Protein AF-A0A963U989-F1 (afdb_monomer)

Foldseek 3Di:
DVPPVVVVVVVVVVVVVVVVVVVVVVVVVPPDDPDDDDDDPVRCVVVQQQDPPPQADFDAFPDDPPDDGTTRGHHCVVDVDDDDDDDPPPPPPD

Radius of gyration: 24.34 Å; Cα contacts (8 Å, |Δi|>4): 69; chains: 1; bounding box: 58×24×68 Å

Secondary structure (DSSP, 8-state):
-TTHHHHHHHHHHHHHHHHHHHHHHHHHHHS-TT------HHHHHHTT-BPPTTSSEEEEESS-TTS---EEEE-TTT-S-------TTSSTT-

Mean predicted aligned error: 12.94 Å

Solvent-accessible surface area (backbone atoms only — not comparable to full-atom values): 6025 Å² total; per-residue (Å²): 122,90,69,55,62,63,54,50,51,55,52,52,51,52,52,53,50,52,53,49,50,53,52,52,57,54,51,58,67,71,64,61,75,87,69,89,67,90,72,51,74,69,54,33,44,75,72,43,36,50,44,66,92,84,60,48,53,74,81,48,59,80,44,59,91,92,50,98,53,63,37,37,17,34,38,51,93,81,50,81,72,86,87,88,87,69,63,89,94,68,55,88,86,112

Sequence (94 aa):
MPWVLPWQIVGASTVIFAIAAVALTFRQQLTGYGQAKFQARAEMKANGLLQPLGAGMVFGKLGAPSKRAPYVSATFQKFPHCLVVAPTRAGKGV

Structure (mmCIF, N/CA/C/O backbone):
data_A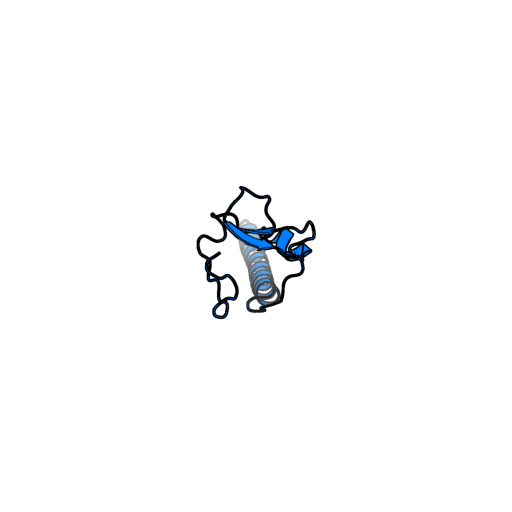F-A0A963U989-F1
#
_entry.id   AF-A0A963U989-F1
#
loop_
_atom_site.group_PDB
_atom_site.id
_atom_site.type_symbol
_atom_site.label_atom_id
_atom_site.label_alt_id
_atom_site.label_comp_id
_atom_site.label_asym_id
_atom_site.label_entity_id
_atom_site.label_seq_id
_atom_site.pdbx_PDB_ins_code
_atom_site.Cartn_x
_atom_site.Cartn_y
_atom_site.Cartn_z
_atom_site.occupancy
_atom_site.B_iso_or_equiv
_atom_site.auth_seq_id
_atom_site.auth_comp_id
_atom_site.auth_asym_id
_atom_site.auth_atom_id
_atom_site.pdbx_PDB_model_num
ATOM 1 N N . MET A 1 1 ? 31.913 8.542 -43.567 1.00 55.62 1 MET A N 1
ATOM 2 C CA . MET A 1 1 ? 30.668 9.344 -43.519 1.00 55.62 1 MET A CA 1
ATOM 3 C C . MET A 1 1 ? 30.377 9.712 -42.059 1.00 55.62 1 MET A C 1
ATOM 5 O O . MET A 1 1 ? 29.792 8.896 -41.359 1.00 55.62 1 MET A O 1
ATOM 9 N N . PRO A 1 2 ? 30.823 10.880 -41.558 1.00 74.06 2 PRO A N 1
ATOM 10 C CA . PRO A 1 2 ? 30.756 11.237 -40.127 1.00 74.06 2 PRO A CA 1
ATOM 11 C C . PRO A 1 2 ? 29.328 11.440 -39.580 1.00 74.06 2 PRO A C 1
ATOM 13 O O . PRO A 1 2 ? 29.125 11.478 -38.373 1.00 74.06 2 PRO A O 1
ATOM 16 N N . TRP A 1 3 ? 28.328 11.517 -40.460 1.00 72.88 3 TRP A N 1
ATOM 17 C CA . TRP A 1 3 ? 26.933 11.804 -40.117 1.00 72.88 3 TRP A CA 1
ATOM 18 C C . TRP A 1 3 ? 26.089 10.576 -39.745 1.00 72.88 3 TRP A C 1
ATOM 20 O O . TRP A 1 3 ? 24.958 10.737 -39.308 1.00 72.88 3 TRP A O 1
ATOM 30 N N . VAL A 1 4 ? 26.603 9.351 -39.890 1.00 79.31 4 VAL A N 1
ATOM 31 C CA . VAL A 1 4 ? 25.813 8.120 -39.671 1.00 79.31 4 VAL A CA 1
ATOM 32 C C . VAL A 1 4 ? 25.570 7.839 -38.180 1.00 79.31 4 VAL A C 1
ATOM 34 O O . VAL A 1 4 ? 24.490 7.391 -37.803 1.00 79.31 4 VAL A O 1
ATOM 37 N N . LEU A 1 5 ? 26.547 8.158 -37.325 1.00 82.12 5 LEU A N 1
ATOM 38 C CA . LEU A 1 5 ? 26.485 7.936 -35.875 1.00 82.12 5 LEU A CA 1
ATOM 39 C C . LEU A 1 5 ? 25.357 8.738 -35.187 1.00 82.12 5 LEU A C 1
ATOM 41 O O . LEU A 1 5 ? 24.564 8.128 -34.469 1.00 82.12 5 LEU A O 1
ATOM 45 N N . PRO A 1 6 ? 25.202 10.060 -35.425 1.00 84.62 6 PRO A N 1
ATOM 46 C CA . PRO A 1 6 ? 24.087 10.828 -34.865 1.00 84.62 6 PRO A CA 1
ATOM 47 C C . PRO A 1 6 ? 22.707 10.274 -35.239 1.00 84.62 6 PRO A C 1
ATOM 49 O O . PRO A 1 6 ? 21.837 10.156 -34.378 1.00 84.62 6 PRO A O 1
ATOM 52 N N . TRP A 1 7 ? 22.508 9.874 -36.499 1.00 85.69 7 TRP A N 1
ATOM 53 C CA . TRP A 1 7 ? 21.226 9.332 -36.962 1.00 85.69 7 TRP A CA 1
ATOM 54 C C . TRP A 1 7 ? 20.874 7.997 -36.304 1.00 85.69 7 TRP A C 1
ATOM 56 O O . TRP A 1 7 ? 19.711 7.763 -35.976 1.00 85.69 7 TRP A O 1
ATOM 66 N N . GLN A 1 8 ? 21.868 7.145 -36.046 1.00 88.50 8 GLN A N 1
ATOM 67 C CA . GLN A 1 8 ? 21.665 5.892 -35.318 1.00 88.50 8 GLN A CA 1
ATOM 68 C C . GLN A 1 8 ? 21.275 6.132 -33.857 1.00 88.50 8 GLN A C 1
ATOM 70 O O . GLN A 1 8 ? 20.397 5.441 -33.346 1.00 88.50 8 GLN A O 1
ATOM 75 N N . ILE A 1 9 ? 21.863 7.136 -33.199 1.00 90.06 9 ILE A N 1
ATOM 76 C CA . ILE A 1 9 ? 21.521 7.502 -31.815 1.00 90.06 9 ILE A CA 1
ATOM 77 C C . ILE A 1 9 ? 20.080 8.026 -31.735 1.00 90.06 9 ILE A C 1
ATOM 79 O O . ILE A 1 9 ? 19.305 7.605 -30.871 1.00 90.06 9 ILE A O 1
ATOM 83 N N . VAL A 1 10 ? 19.685 8.907 -32.658 1.00 91.31 10 VAL A N 1
ATOM 84 C CA . VAL A 1 10 ? 18.315 9.446 -32.716 1.00 91.31 10 VAL A CA 1
ATOM 85 C C . VAL A 1 10 ? 17.299 8.344 -33.033 1.00 91.31 10 VAL A C 1
ATOM 87 O O . VAL A 1 10 ? 16.266 8.248 -32.369 1.00 91.31 10 VAL A O 1
ATOM 90 N N . GLY A 1 11 ? 17.600 7.464 -33.989 1.00 91.38 11 GLY A N 1
ATOM 91 C CA . GLY A 1 11 ? 16.737 6.326 -34.309 1.00 91.38 11 GLY A CA 1
ATOM 92 C C . GLY A 1 11 ? 16.593 5.357 -33.132 1.00 91.38 11 GLY A C 1
ATOM 93 O O . GLY A 1 11 ? 15.475 5.015 -32.747 1.00 91.38 11 GLY A O 1
ATOM 94 N N . ALA A 1 12 ? 17.708 4.972 -32.505 1.00 91.75 12 ALA A N 1
ATOM 95 C CA . ALA A 1 12 ? 17.709 4.054 -31.369 1.00 91.75 12 ALA A CA 1
ATOM 96 C C . ALA A 1 12 ? 16.961 4.631 -30.158 1.00 91.75 12 ALA A C 1
ATOM 98 O O . ALA A 1 12 ? 16.122 3.948 -29.573 1.00 91.75 12 ALA A O 1
ATOM 99 N N . SER A 1 13 ? 17.210 5.897 -29.809 1.00 91.75 13 SER A N 1
ATOM 100 C CA . SER A 1 13 ? 16.512 6.567 -28.702 1.00 91.75 13 SER A CA 1
ATOM 101 C C . SER A 1 13 ? 15.005 6.649 -28.943 1.00 91.75 13 SER A C 1
ATOM 103 O O . SER A 1 13 ? 14.233 6.310 -28.049 1.00 91.75 13 SER A O 1
ATOM 105 N N . THR A 1 14 ? 14.577 7.000 -30.158 1.00 94.62 14 THR A N 1
ATOM 106 C CA . THR A 1 14 ? 13.152 7.071 -30.520 1.00 94.62 14 THR A CA 1
ATOM 107 C C . THR A 1 14 ? 12.462 5.720 -30.339 1.00 94.62 14 THR A C 1
ATOM 109 O O . THR A 1 14 ? 11.393 5.646 -29.734 1.00 94.62 14 THR A O 1
ATOM 112 N N . VAL A 1 15 ? 13.092 4.637 -30.801 1.00 95.31 15 VAL A N 1
ATOM 113 C CA . VAL A 1 15 ? 12.552 3.278 -30.653 1.00 95.31 15 VAL A CA 1
ATOM 114 C C . VAL A 1 15 ? 12.480 2.871 -29.179 1.00 95.31 15 VAL A C 1
ATOM 116 O O . VAL A 1 15 ? 11.449 2.366 -28.734 1.00 95.31 15 VAL A O 1
ATOM 119 N N . IL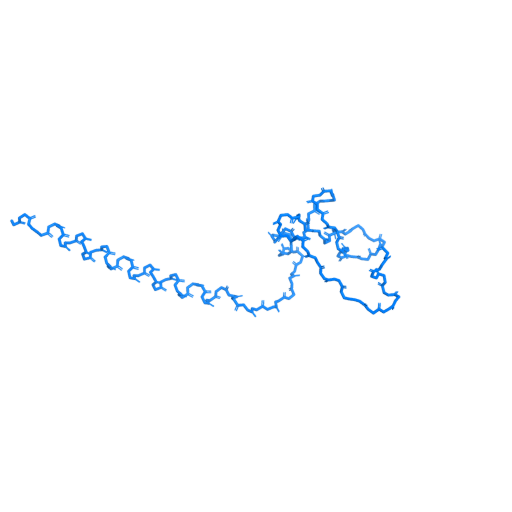E A 1 16 ? 13.531 3.137 -28.398 1.00 95.62 16 ILE A N 1
ATOM 120 C CA . ILE A 1 16 ? 13.567 2.811 -26.964 1.00 95.62 16 ILE A CA 1
ATOM 121 C C . ILE A 1 16 ? 12.470 3.567 -26.204 1.00 95.62 16 ILE A C 1
ATOM 123 O O . ILE A 1 16 ? 11.725 2.954 -25.437 1.00 95.62 16 ILE A O 1
ATOM 127 N N . PHE A 1 17 ? 12.328 4.875 -26.432 1.00 94.31 17 PHE A N 1
ATOM 128 C CA . PHE A 1 17 ? 11.301 5.678 -25.768 1.00 94.31 17 PHE A CA 1
ATOM 129 C C . PHE A 1 17 ? 9.885 5.303 -26.212 1.00 94.31 17 PHE A C 1
ATOM 131 O O . PHE A 1 17 ? 8.990 5.281 -25.371 1.00 94.31 17 PHE A O 1
ATOM 138 N N . ALA A 1 18 ? 9.673 4.945 -27.481 1.00 94.38 18 ALA A N 1
ATOM 139 C CA . ALA A 1 18 ? 8.377 4.461 -27.957 1.00 94.38 18 ALA A CA 1
ATOM 140 C C . ALA A 1 18 ? 7.977 3.147 -27.265 1.00 94.38 18 ALA A C 1
ATOM 142 O O . ALA A 1 18 ? 6.855 3.023 -26.772 1.00 94.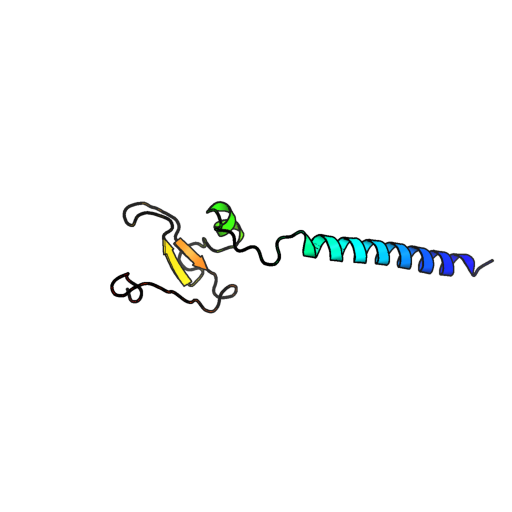38 18 ALA A O 1
ATOM 143 N N . ILE A 1 19 ? 8.908 2.194 -27.152 1.00 93.88 19 ILE A N 1
ATOM 144 C CA . ILE A 1 19 ? 8.675 0.933 -26.433 1.00 93.88 19 ILE A CA 1
ATOM 145 C C . ILE A 1 19 ? 8.409 1.204 -24.947 1.00 93.88 19 ILE A C 1
ATOM 147 O O . ILE A 1 19 ? 7.476 0.636 -24.378 1.00 93.88 19 ILE A O 1
ATOM 151 N N . ALA A 1 20 ? 9.185 2.091 -24.318 1.00 90.88 20 ALA A N 1
ATOM 152 C CA . ALA A 1 20 ? 8.988 2.462 -22.921 1.00 90.88 20 ALA A CA 1
ATOM 153 C C . ALA A 1 20 ? 7.622 3.127 -22.690 1.00 90.88 20 ALA A C 1
ATOM 155 O O . ALA A 1 20 ? 6.931 2.771 -21.738 1.00 90.88 20 ALA A O 1
ATOM 156 N N . ALA A 1 21 ? 7.200 4.037 -23.573 1.00 89.12 21 ALA A N 1
ATOM 157 C CA . ALA A 1 21 ? 5.899 4.695 -23.499 1.00 89.12 21 ALA A CA 1
ATOM 158 C C . ALA A 1 21 ? 4.758 3.674 -23.583 1.00 89.12 21 ALA A C 1
ATOM 160 O O . ALA A 1 21 ? 3.899 3.646 -22.705 1.00 89.12 21 ALA A O 1
ATOM 161 N N . VAL A 1 22 ? 4.807 2.767 -24.564 1.00 89.19 22 VAL A N 1
ATOM 162 C CA . VAL A 1 22 ? 3.835 1.672 -24.704 1.00 89.19 22 VAL A CA 1
ATOM 163 C C . VAL A 1 22 ? 3.810 0.805 -23.442 1.00 89.19 22 VAL A C 1
ATOM 165 O O . VAL A 1 22 ? 2.746 0.578 -22.863 1.00 89.19 22 VAL A O 1
ATOM 168 N N . ALA A 1 23 ? 4.973 0.364 -22.962 1.00 86.94 23 ALA A N 1
ATOM 169 C CA . ALA A 1 23 ? 5.062 -0.471 -21.769 1.00 86.94 23 ALA A CA 1
ATOM 170 C C . ALA A 1 23 ? 4.470 0.223 -20.531 1.00 86.94 23 ALA A C 1
ATOM 172 O O . ALA A 1 23 ? 3.716 -0.403 -19.786 1.00 86.94 23 ALA A O 1
ATOM 173 N N . LEU A 1 24 ? 4.767 1.508 -20.318 1.00 83.81 24 LEU A N 1
ATOM 174 C CA . LEU A 1 24 ? 4.247 2.278 -19.188 1.00 83.81 24 LEU A CA 1
ATOM 175 C C . LEU A 1 24 ? 2.729 2.484 -19.286 1.00 83.81 24 LEU A C 1
ATOM 177 O O . LEU A 1 24 ? 2.031 2.249 -18.297 1.00 83.81 24 LEU A O 1
ATOM 181 N N . THR A 1 25 ? 2.207 2.830 -20.467 1.00 81.06 25 THR A N 1
ATOM 182 C CA . THR A 1 25 ? 0.765 3.027 -20.691 1.00 81.06 25 THR A CA 1
ATOM 183 C C . THR A 1 25 ? -0.034 1.753 -20.412 1.00 81.06 25 THR A C 1
ATOM 185 O O . THR A 1 25 ? -1.039 1.797 -19.700 1.00 81.06 25 THR A O 1
ATOM 188 N N . PHE A 1 26 ? 0.424 0.598 -20.904 1.00 74.88 26 PHE A N 1
ATOM 189 C CA . PHE A 1 26 ? -0.270 -0.667 -20.649 1.00 74.88 26 PHE A CA 1
ATOM 190 C C . PHE A 1 26 ? -0.109 -1.138 -19.197 1.00 74.88 26 PHE A C 1
ATOM 192 O O . PHE A 1 26 ? -1.076 -1.601 -18.594 1.00 74.88 26 PHE A O 1
ATOM 199 N N . ARG A 1 27 ? 1.067 -0.972 -18.576 1.00 64.94 27 ARG A N 1
ATOM 200 C CA . ARG A 1 27 ? 1.273 -1.330 -17.158 1.00 64.94 27 ARG A CA 1
ATOM 201 C C . ARG A 1 27 ? 0.332 -0.564 -16.225 1.00 64.94 27 ARG A C 1
ATOM 203 O O . ARG A 1 27 ? -0.238 -1.181 -15.332 1.00 64.94 27 ARG A O 1
ATOM 210 N N . GLN A 1 28 ? 0.140 0.737 -16.448 1.00 60.25 28 GLN A N 1
ATOM 211 C CA . GLN A 1 28 ? -0.713 1.576 -15.596 1.00 60.25 28 GLN A CA 1
ATOM 212 C C . GLN A 1 28 ? -2.195 1.180 -15.646 1.00 60.25 28 GLN A C 1
ATOM 214 O O . GLN A 1 28 ? -2.866 1.214 -14.617 1.00 60.25 28 GLN A O 1
ATOM 219 N N . GLN A 1 29 ? -2.699 0.774 -16.815 1.00 55.44 29 GLN A N 1
ATOM 220 C CA . GLN A 1 29 ? -4.089 0.329 -16.971 1.00 55.44 29 GLN A CA 1
ATOM 221 C C . GLN A 1 29 ? -4.332 -1.057 -16.350 1.00 55.44 29 GLN A C 1
ATOM 223 O O . GLN A 1 29 ? -5.396 -1.297 -15.784 1.00 55.44 29 GLN A O 1
ATOM 228 N N . LEU A 1 30 ? -3.347 -1.966 -16.402 1.00 55.31 30 LEU A N 1
ATOM 229 C CA . LEU A 1 30 ? -3.502 -3.326 -15.867 1.00 55.31 30 LEU A CA 1
ATOM 230 C C . LEU A 1 30 ? -3.377 -3.403 -14.337 1.00 55.31 30 LEU A C 1
ATOM 232 O O . LEU A 1 30 ? -3.933 -4.313 -13.720 1.00 55.31 30 LEU A O 1
ATOM 236 N N . THR A 1 31 ? -2.677 -2.468 -13.693 1.00 55.16 31 THR A N 1
ATOM 237 C CA . THR A 1 31 ? -2.526 -2.457 -12.231 1.00 55.16 31 THR A CA 1
ATOM 238 C C . THR A 1 31 ? -3.655 -1.682 -11.549 1.00 55.16 31 THR A C 1
ATOM 240 O O . 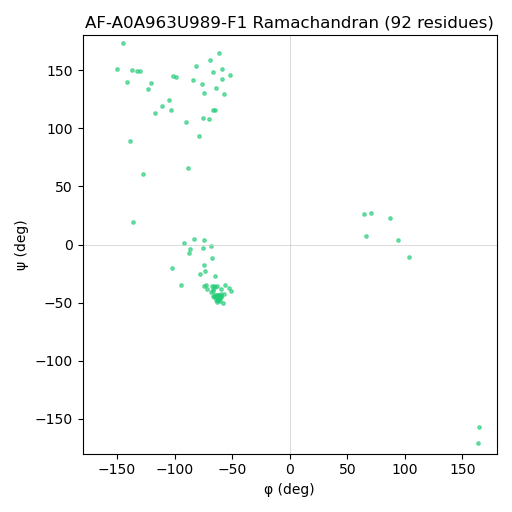THR A 1 31 ? -3.432 -0.653 -10.923 1.00 55.16 31 THR A O 1
ATOM 243 N N . GLY A 1 32 ? -4.884 -2.190 -11.655 1.00 56.88 32 GLY A N 1
ATOM 244 C CA . GLY A 1 32 ? -5.915 -2.004 -10.625 1.00 56.88 32 GLY A CA 1
ATOM 245 C C . GLY A 1 32 ? -6.419 -0.583 -10.353 1.00 56.88 32 GLY A C 1
ATOM 246 O O . GLY A 1 32 ? -6.892 -0.327 -9.243 1.00 56.88 32 GLY A O 1
ATOM 247 N N . TYR A 1 33 ? -6.358 0.339 -11.316 1.00 49.25 33 TYR A N 1
ATOM 248 C CA . TYR A 1 33 ? -7.019 1.635 -11.157 1.00 49.25 33 TYR A CA 1
ATOM 249 C C . TYR A 1 33 ? -8.545 1.421 -11.093 1.00 49.25 33 TYR A C 1
ATOM 251 O O . TYR A 1 33 ? -9.148 0.917 -12.037 1.00 49.25 33 TYR A O 1
ATOM 259 N N . GLY A 1 34 ? -9.171 1.746 -9.956 1.00 56.00 34 GLY A N 1
ATOM 260 C CA . GLY A 1 34 ? -10.632 1.710 -9.778 1.00 56.00 34 GLY A CA 1
ATOM 261 C C . GLY A 1 34 ? -11.239 0.427 -9.189 1.00 56.00 34 GLY A C 1
ATOM 262 O O . GLY A 1 34 ? -12.457 0.350 -9.061 1.00 56.00 34 GLY A O 1
ATOM 263 N N . GLN A 1 35 ? -10.441 -0.568 -8.789 1.00 59.41 35 GLN A N 1
ATOM 264 C CA . GLN A 1 35 ? -10.971 -1.769 -8.128 1.00 59.41 35 GLN A CA 1
ATOM 265 C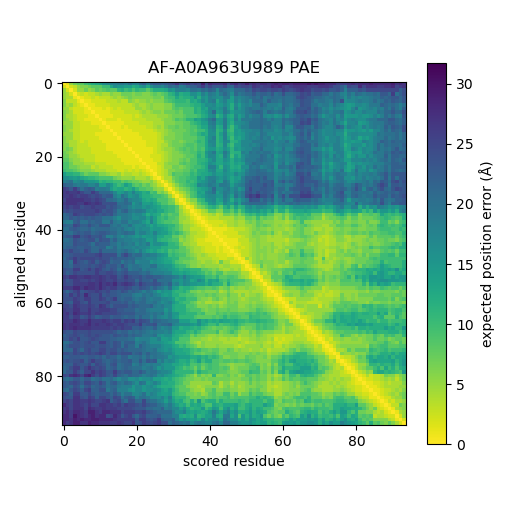 C . GLN A 1 35 ? -11.008 -1.583 -6.603 1.00 59.41 35 GLN A C 1
ATOM 267 O O . GLN A 1 35 ? -9.981 -1.648 -5.923 1.00 59.41 35 GLN A O 1
ATOM 272 N N . ALA A 1 36 ? -12.202 -1.369 -6.049 1.00 65.19 36 ALA A N 1
ATOM 273 C CA . ALA A 1 36 ? -12.421 -1.379 -4.606 1.00 65.19 36 ALA A CA 1
ATOM 274 C C . ALA A 1 36 ? -12.496 -2.832 -4.112 1.00 65.19 36 ALA A C 1
ATOM 276 O O . ALA A 1 36 ? -13.552 -3.460 -4.145 1.00 65.19 36 ALA A O 1
ATOM 277 N N . LYS A 1 37 ? -11.361 -3.381 -3.665 1.00 75.62 37 LYS A N 1
ATOM 278 C CA . LYS A 1 37 ? -11.312 -4.693 -3.007 1.00 75.62 37 LYS A CA 1
ATOM 279 C C . LYS A 1 37 ? -11.260 -4.549 -1.491 1.00 75.62 37 LYS A C 1
ATOM 281 O O . LYS A 1 37 ? -10.579 -3.668 -0.961 1.00 75.62 37 LYS A O 1
ATOM 286 N N . PHE A 1 38 ? -11.918 -5.465 -0.788 1.00 77.31 38 PHE A N 1
ATOM 287 C CA . PHE A 1 38 ? -11.694 -5.635 0.643 1.00 77.31 38 PHE A CA 1
ATOM 288 C C . PHE A 1 38 ? -10.270 -6.148 0.861 1.00 77.31 38 PHE A C 1
ATOM 290 O O . PHE A 1 38 ? -9.907 -7.230 0.405 1.00 77.31 38 PHE A O 1
ATOM 297 N N . GLN A 1 39 ? -9.448 -5.338 1.523 1.00 78.50 39 GLN A N 1
ATOM 298 C CA . GLN A 1 39 ? -8.043 -5.655 1.745 1.00 78.50 39 GLN A CA 1
ATOM 299 C C . GLN A 1 39 ? -7.902 -6.726 2.826 1.00 78.50 39 GLN A C 1
ATOM 301 O O . GLN A 1 39 ? -8.449 -6.601 3.923 1.00 78.50 39 GLN A O 1
ATOM 306 N N . ALA A 1 40 ? -7.121 -7.767 2.541 1.00 81.50 40 ALA A N 1
ATOM 307 C CA . ALA A 1 40 ? -6.742 -8.740 3.557 1.00 81.50 40 ALA A CA 1
ATOM 308 C C . ALA A 1 40 ? -5.789 -8.105 4.585 1.00 81.50 40 ALA A C 1
ATOM 310 O O . ALA A 1 40 ? -5.077 -7.142 4.297 1.00 81.50 40 ALA A O 1
ATOM 311 N N . ARG A 1 41 ? -5.686 -8.695 5.782 1.00 78.00 41 ARG A N 1
ATOM 312 C CA . ARG A 1 41 ? -4.813 -8.195 6.864 1.00 78.00 41 ARG A CA 1
ATOM 313 C C . ARG A 1 41 ? -3.355 -7.978 6.424 1.00 78.00 41 ARG A C 1
ATOM 315 O O . ARG A 1 41 ? -2.721 -7.022 6.863 1.00 78.00 41 ARG A O 1
ATOM 322 N N . ALA A 1 42 ? -2.820 -8.853 5.571 1.00 77.38 42 ALA A N 1
ATOM 323 C CA . ALA A 1 42 ? -1.462 -8.725 5.040 1.00 77.38 42 ALA A CA 1
ATOM 324 C C . ALA A 1 42 ? -1.311 -7.499 4.119 1.00 77.38 42 ALA A C 1
ATOM 326 O O . ALA A 1 42 ? -0.330 -6.766 4.230 1.00 77.38 42 ALA A O 1
ATOM 327 N N . GLU A 1 43 ? -2.315 -7.229 3.282 1.00 79.38 43 GLU A N 1
ATOM 328 C CA . GLU A 1 43 ? -2.347 -6.055 2.402 1.00 79.38 43 GLU A CA 1
ATOM 329 C C . GLU A 1 43 ? -2.501 -4.764 3.208 1.00 79.38 43 GLU A C 1
ATOM 331 O O . GLU A 1 43 ? -1.793 -3.794 2.956 1.00 79.38 43 GLU A O 1
ATOM 336 N N . MET A 1 44 ? -3.343 -4.765 4.246 1.00 78.56 44 MET A N 1
ATOM 337 C CA . MET A 1 44 ? -3.475 -3.628 5.162 1.00 78.56 44 MET A CA 1
ATOM 338 C C . MET A 1 44 ? -2.148 -3.301 5.862 1.00 78.56 44 MET A C 1
ATOM 340 O O . MET A 1 44 ? -1.812 -2.129 6.026 1.00 78.56 44 MET A O 1
ATOM 344 N N . LYS A 1 45 ? -1.361 -4.321 6.238 1.00 79.19 45 LYS A N 1
ATOM 345 C CA . LYS A 1 45 ? -0.019 -4.122 6.808 1.00 79.19 45 LYS A CA 1
ATOM 346 C C . LYS A 1 45 ? 0.927 -3.473 5.795 1.00 79.19 45 LYS A C 1
ATOM 348 O O . LYS A 1 45 ? 1.578 -2.491 6.137 1.00 79.19 45 LYS A O 1
ATOM 353 N N . ALA A 1 46 ? 0.973 -3.983 4.564 1.00 78.06 46 ALA A N 1
ATOM 354 C CA . ALA A 1 46 ? 1.806 -3.428 3.492 1.00 78.06 46 ALA A CA 1
ATOM 355 C C . ALA A 1 46 ? 1.395 -1.991 3.117 1.00 78.06 46 ALA A C 1
ATOM 357 O O . ALA A 1 46 ? 2.243 -1.134 2.882 1.00 78.06 46 ALA A O 1
ATOM 358 N N . ASN A 1 47 ? 0.095 -1.694 3.160 1.00 74.75 47 ASN A N 1
ATOM 359 C CA . ASN A 1 47 ? -0.447 -0.357 2.931 1.00 74.75 47 ASN A CA 1
ATOM 360 C C . ASN A 1 47 ? -0.232 0.599 4.113 1.00 74.75 47 ASN A C 1
ATOM 362 O O . ASN A 1 47 ? -0.570 1.779 4.004 1.00 74.75 47 ASN A O 1
ATOM 366 N N . GLY A 1 48 ? 0.353 0.133 5.218 1.00 73.44 48 GLY A N 1
ATOM 367 C CA . GLY A 1 48 ? 0.615 0.953 6.396 1.00 73.44 48 GLY A CA 1
ATOM 368 C C . GLY A 1 48 ? -0.650 1.338 7.162 1.00 73.44 48 GLY A C 1
ATOM 369 O O . GLY A 1 48 ? -0.651 2.377 7.811 1.00 73.44 48 GLY A O 1
ATOM 370 N N . LEU A 1 49 ? -1.702 0.518 7.069 1.00 75.06 49 LEU A N 1
ATOM 371 C CA . LEU A 1 49 ? -2.961 0.650 7.814 1.00 75.06 49 LEU A CA 1
ATOM 372 C C . LEU A 1 49 ? -2.961 -0.144 9.134 1.00 75.06 49 LEU A C 1
ATOM 374 O O . LEU A 1 49 ? -3.974 -0.176 9.826 1.00 75.06 49 LEU A O 1
ATOM 378 N N . LEU A 1 50 ? -1.859 -0.828 9.466 1.00 76.62 50 LEU A N 1
ATOM 379 C CA . LEU A 1 50 ? -1.669 -1.590 10.709 1.00 76.62 50 LEU A CA 1
ATOM 380 C C . LEU A 1 50 ? -0.374 -1.155 11.400 1.00 76.62 50 LEU A C 1
ATOM 382 O O . LEU A 1 50 ? 0.560 -1.946 11.551 1.00 76.62 50 LEU A O 1
ATOM 386 N N . GLN A 1 51 ? -0.302 0.124 11.756 1.00 72.56 51 GLN A N 1
ATOM 387 C CA . GLN A 1 51 ? 0.847 0.701 12.446 1.00 72.56 51 GLN A CA 1
ATOM 388 C C . GLN A 1 51 ? 0.802 0.424 13.958 1.00 72.56 51 GLN A C 1
ATOM 390 O O . GLN A 1 51 ? -0.281 0.248 14.534 1.00 72.56 51 GLN A O 1
ATOM 395 N N . PRO A 1 52 ? 1.967 0.386 14.631 1.00 68.06 52 PRO A N 1
ATOM 396 C CA . PRO A 1 52 ? 2.009 0.319 16.084 1.00 68.06 52 PRO A CA 1
ATOM 397 C C . PRO A 1 52 ? 1.296 1.527 16.712 1.00 68.06 52 PRO A C 1
ATOM 399 O O . PRO A 1 52 ? 1.227 2.615 16.135 1.00 68.06 52 PRO A O 1
ATOM 402 N N . LEU A 1 53 ? 0.748 1.316 17.909 1.00 65.56 53 LEU A N 1
ATOM 403 C CA . LEU A 1 53 ? 0.102 2.367 18.695 1.00 65.56 53 LEU A CA 1
ATOM 404 C C . LEU A 1 53 ? 1.099 3.515 18.929 1.00 65.56 53 LEU A C 1
ATOM 406 O O . LEU A 1 53 ? 2.226 3.268 19.348 1.00 65.56 53 LEU A O 1
ATOM 410 N N . GLY A 1 54 ? 0.687 4.751 18.632 1.00 64.56 54 GLY A N 1
ATOM 411 C CA . GLY A 1 54 ? 1.526 5.953 18.746 1.00 64.56 54 GLY A CA 1
ATOM 412 C C . GLY A 1 54 ? 2.077 6.502 17.422 1.00 64.56 54 GLY A C 1
ATOM 413 O O . GLY A 1 54 ? 2.563 7.625 17.400 1.00 64.56 54 GLY A O 1
ATOM 414 N N . ALA A 1 55 ? 1.954 5.772 16.308 1.00 64.56 55 ALA A N 1
ATOM 415 C CA . ALA A 1 55 ? 2.419 6.235 14.992 1.00 64.56 55 ALA A CA 1
ATOM 416 C C . ALA A 1 55 ? 1.390 7.084 14.208 1.00 64.56 55 ALA A C 1
ATOM 418 O O . ALA A 1 55 ? 1.688 7.556 13.108 1.00 64.56 55 ALA A O 1
ATOM 419 N N . GLY A 1 56 ? 0.168 7.254 14.728 1.00 69.38 56 GLY A N 1
ATOM 420 C CA . GLY A 1 56 ? -0.891 8.017 14.066 1.00 69.38 56 GLY A CA 1
ATOM 421 C C . GLY A 1 56 ? -2.289 7.772 14.638 1.00 69.38 56 GLY A C 1
ATOM 422 O O . GLY A 1 56 ? -2.433 7.361 15.790 1.00 69.38 56 GLY A O 1
ATOM 423 N N . MET A 1 57 ? -3.318 8.031 13.826 1.00 69.88 57 MET A N 1
ATOM 424 C CA . MET A 1 57 ? -4.726 7.888 14.219 1.00 69.88 57 MET A CA 1
ATOM 425 C C . MET A 1 57 ? -5.146 6.417 14.234 1.00 69.88 57 MET A C 1
ATOM 427 O O . MET A 1 57 ? -4.807 5.668 13.318 1.00 69.88 57 MET A O 1
ATOM 431 N N . VAL A 1 58 ? -5.904 6.015 15.257 1.00 76.00 58 VAL A N 1
ATOM 432 C CA . VAL A 1 58 ? -6.463 4.664 15.410 1.00 76.00 58 VAL A CA 1
ATOM 433 C C . VAL A 1 58 ? -7.957 4.704 15.091 1.00 76.00 58 VAL A C 1
ATOM 435 O O . VAL A 1 58 ? -8.695 5.454 15.715 1.00 76.00 58 VAL A O 1
ATOM 438 N N . PHE A 1 59 ? -8.405 3.879 14.145 1.00 76.31 59 PHE A N 1
ATOM 439 C CA . PHE A 1 59 ? -9.802 3.831 13.686 1.00 76.31 59 PHE A CA 1
ATOM 440 C C . PHE A 1 59 ? -10.593 2.660 14.261 1.00 76.31 59 PHE A C 1
ATOM 442 O O . PHE A 1 59 ? -11.819 2.659 14.238 1.00 76.31 59 PHE A O 1
ATOM 449 N N . GLY A 1 60 ? -9.905 1.628 14.743 1.00 79.81 60 GLY A N 1
ATOM 450 C CA . GLY A 1 60 ? -10.562 0.448 15.282 1.00 79.81 60 GLY A CA 1
ATOM 451 C C . GLY A 1 60 ? -9.622 -0.735 15.406 1.00 79.81 60 GLY A C 1
ATOM 452 O O . GLY A 1 60 ? -8.409 -0.621 15.241 1.00 79.81 60 GLY A O 1
ATOM 453 N N . LYS A 1 61 ? -10.191 -1.898 15.703 1.00 83.44 61 LYS A N 1
ATOM 454 C CA . LYS A 1 61 ? -9.459 -3.138 15.954 1.00 83.44 61 LYS A CA 1
ATOM 455 C C . LYS A 1 61 ? -9.937 -4.217 14.991 1.00 83.44 61 LYS A C 1
ATOM 457 O O . LYS A 1 61 ? -11.137 -4.418 14.852 1.00 83.44 61 LYS A O 1
ATOM 462 N N . LEU A 1 62 ? -9.010 -4.951 14.370 1.00 79.19 62 LEU A N 1
ATOM 463 C CA . LEU A 1 62 ? -9.340 -6.015 13.405 1.00 79.19 62 LEU A CA 1
ATOM 464 C C . LEU A 1 62 ? -9.896 -7.307 14.033 1.00 79.19 62 LEU A C 1
ATOM 466 O O . LEU A 1 62 ? -10.091 -8.300 13.339 1.00 79.19 62 LEU A O 1
ATOM 470 N N . GLY A 1 63 ? -10.106 -7.349 15.345 1.00 77.25 63 GLY A N 1
ATOM 471 C CA . GLY A 1 63 ? -10.564 -8.549 16.033 1.00 77.25 63 GLY A CA 1
ATOM 472 C C . GLY A 1 63 ? -11.491 -8.225 17.188 1.00 77.25 63 GLY A C 1
ATOM 473 O O . GLY A 1 63 ? -11.662 -7.064 17.556 1.00 77.25 63 GLY A O 1
ATOM 474 N N . ALA A 1 64 ? -12.060 -9.280 17.772 1.00 74.94 64 ALA A N 1
ATOM 475 C CA . ALA A 1 64 ? -12.975 -9.163 18.899 1.00 74.94 64 ALA A CA 1
ATOM 476 C C . ALA A 1 64 ? -12.371 -8.306 20.033 1.00 74.94 64 ALA A C 1
ATOM 478 O O . ALA A 1 64 ? -11.158 -8.387 20.280 1.00 74.94 64 ALA A O 1
ATOM 479 N N . PRO A 1 65 ? -13.194 -7.534 20.767 1.00 70.88 65 PRO A N 1
ATOM 480 C CA . PRO A 1 65 ? -12.728 -6.677 21.857 1.00 70.88 65 PRO A CA 1
ATOM 481 C C . PRO A 1 65 ? -11.840 -7.421 22.863 1.00 70.88 65 PRO A C 1
ATOM 483 O O . PRO A 1 65 ? -10.783 -6.915 23.235 1.00 70.88 65 PRO A O 1
ATOM 486 N N . SER A 1 66 ? -12.197 -8.668 23.185 1.00 73.19 66 SER A N 1
ATOM 487 C CA . SER A 1 66 ? -11.504 -9.537 24.143 1.00 73.19 66 SER A CA 1
ATOM 488 C C . SER A 1 66 ? -10.179 -10.140 23.654 1.00 73.19 66 SER A C 1
ATOM 490 O O . SER A 1 66 ? -9.387 -10.602 24.472 1.00 73.19 66 SER A O 1
ATOM 492 N N . LYS A 1 67 ? -9.894 -10.156 22.343 1.00 73.81 67 LYS A N 1
ATOM 493 C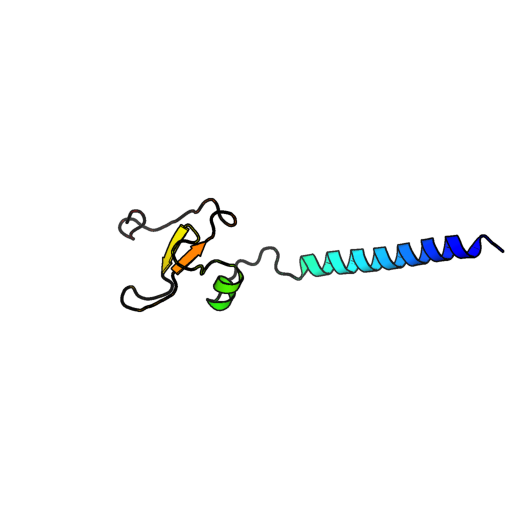 CA . LYS A 1 67 ? -8.698 -10.818 21.781 1.00 73.81 67 LYS A CA 1
ATOM 494 C C . LYS A 1 67 ? -7.599 -9.815 21.449 1.00 73.81 67 LYS A C 1
ATOM 496 O O . LYS A 1 67 ? -7.889 -8.722 20.982 1.00 73.81 67 LYS A O 1
ATOM 501 N N . ARG A 1 68 ? -6.319 -10.165 21.617 1.00 71.88 68 ARG A N 1
ATOM 502 C CA . ARG A 1 68 ? -5.206 -9.322 21.135 1.00 71.88 68 ARG A CA 1
ATOM 503 C C . ARG A 1 68 ? -5.169 -9.363 19.602 1.00 71.88 68 ARG A C 1
ATOM 505 O O . ARG A 1 68 ? -4.831 -10.383 19.013 1.00 71.88 68 ARG A O 1
ATOM 512 N N . ALA A 1 69 ? -5.552 -8.261 18.966 1.00 74.31 69 ALA A N 1
ATOM 513 C CA . ALA A 1 69 ? 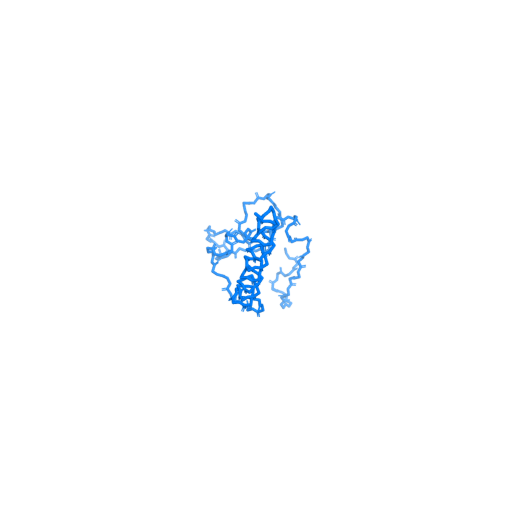-5.587 -8.094 17.515 1.00 74.31 69 ALA A CA 1
ATOM 514 C C . ALA A 1 69 ? -5.026 -6.711 17.151 1.00 74.31 69 ALA A C 1
ATOM 516 O O . ALA A 1 69 ? -5.142 -5.795 17.967 1.00 74.31 69 ALA A O 1
ATOM 517 N N . PRO A 1 70 ? -4.405 -6.555 15.968 1.00 75.06 70 PRO A N 1
ATOM 518 C CA . PRO A 1 70 ? -3.831 -5.284 15.556 1.00 75.06 70 PRO A CA 1
ATOM 519 C C . PRO A 1 70 ? -4.921 -4.236 15.337 1.00 75.06 70 PRO A C 1
ATOM 521 O O . PRO A 1 70 ? -6.048 -4.546 14.931 1.00 75.06 70 PRO A O 1
ATOM 524 N N . TYR A 1 71 ? -4.544 -2.994 15.603 1.00 79.69 71 TYR A N 1
ATOM 525 C CA . TYR A 1 71 ? -5.380 -1.833 15.376 1.00 79.69 71 TYR A CA 1
ATOM 526 C C . TYR A 1 71 ? -5.262 -1.382 13.926 1.00 79.69 71 TYR A C 1
ATOM 528 O O . TYR A 1 71 ? -4.179 -1.430 13.345 1.00 79.69 71 TYR A O 1
ATOM 536 N N . VAL A 1 72 ? -6.388 -0.960 13.356 1.00 79.19 72 VAL A N 1
ATOM 537 C CA . VAL A 1 72 ? -6.414 -0.217 12.103 1.00 79.19 72 VAL A CA 1
ATOM 538 C C . VAL A 1 72 ? -5.955 1.189 12.439 1.00 79.19 72 VAL A C 1
ATOM 540 O O . VAL A 1 72 ? -6.655 1.920 13.141 1.00 79.19 72 VAL A O 1
ATOM 543 N N . SER A 1 73 ? -4.758 1.538 11.998 1.00 78.19 73 SER A N 1
ATOM 544 C CA . SER A 1 73 ? -4.134 2.820 12.283 1.00 78.19 73 SER A CA 1
ATOM 545 C C . SER A 1 73 ? -3.394 3.330 11.061 1.00 78.19 73 SER A C 1
ATOM 547 O O . SER A 1 73 ? -2.750 2.566 10.342 1.00 78.19 73 SER A O 1
ATOM 549 N N . ALA A 1 74 ? -3.493 4.631 10.822 1.00 72.19 74 ALA A N 1
ATOM 550 C CA . ALA A 1 74 ? -2.801 5.286 9.728 1.00 72.19 74 ALA A CA 1
ATOM 551 C C . ALA A 1 74 ? -1.874 6.369 10.256 1.00 72.19 74 ALA A C 1
ATOM 553 O O . ALA A 1 74 ? -2.234 7.153 11.136 1.00 72.19 74 ALA A O 1
ATOM 554 N N . THR A 1 75 ? -0.690 6.440 9.661 1.00 70.06 75 THR A N 1
ATOM 555 C CA . THR A 1 75 ? 0.229 7.557 9.846 1.00 70.06 75 THR A CA 1
ATOM 556 C C . THR A 1 75 ? -0.401 8.840 9.302 1.00 70.06 75 THR A C 1
ATOM 558 O O . THR A 1 75 ? -0.949 8.845 8.196 1.00 70.06 75 THR A O 1
ATOM 561 N N . PHE A 1 76 ? -0.297 9.930 10.064 1.00 61.19 76 PHE A N 1
ATOM 562 C CA . PHE A 1 76 ? -0.939 11.213 9.754 1.00 61.19 76 PHE A CA 1
ATOM 563 C C . PHE A 1 76 ? -0.554 11.755 8.367 1.00 61.19 76 PHE A C 1
ATOM 565 O O . PHE A 1 76 ? -1.388 12.290 7.646 1.00 61.19 76 PHE A O 1
ATOM 572 N N . GLN A 1 77 ? 0.692 11.527 7.947 1.00 62.50 77 GLN A N 1
ATOM 573 C CA . GLN A 1 77 ? 1.209 11.937 6.640 1.00 62.50 77 GLN A CA 1
ATOM 574 C C . GLN A 1 77 ? 0.525 11.236 5.457 1.00 62.50 77 GLN A C 1
ATOM 576 O O . GLN A 1 77 ? 0.515 11.781 4.357 1.00 62.50 77 GLN A O 1
ATOM 581 N N . LYS A 1 78 ? -0.012 10.025 5.649 1.00 66.38 78 LYS A N 1
ATOM 582 C CA . LYS A 1 78 ? -0.600 9.232 4.559 1.00 66.38 78 LYS A CA 1
ATOM 583 C C . LYS A 1 78 ? -2.109 9.429 4.446 1.00 66.38 78 LYS A C 1
ATOM 585 O O . LYS A 1 78 ? -2.643 9.417 3.343 1.00 66.38 78 LYS A O 1
ATOM 590 N N . PHE A 1 79 ? -2.783 9.610 5.580 1.00 68.69 79 PHE A N 1
ATOM 591 C CA . PHE A 1 79 ? -4.228 9.808 5.652 1.00 68.69 79 PHE A CA 1
ATOM 592 C C . PHE A 1 79 ? -4.543 10.897 6.690 1.00 68.69 79 PHE A C 1
ATOM 594 O O . PHE A 1 79 ? -4.724 10.580 7.867 1.00 68.69 79 PHE A O 1
ATOM 601 N N . PRO A 1 80 ? -4.591 12.178 6.279 1.00 65.56 80 PRO A N 1
ATOM 602 C CA . PRO A 1 80 ? -4.773 13.298 7.206 1.00 65.56 80 PRO A CA 1
ATOM 603 C C . PRO A 1 80 ? -6.208 13.408 7.743 1.00 65.56 80 PRO A C 1
ATOM 605 O O . PRO A 1 80 ? -6.430 13.973 8.812 1.00 65.56 80 PRO A O 1
ATOM 608 N N . HIS A 1 81 ? -7.188 12.850 7.027 1.00 75.25 81 HIS A N 1
ATOM 609 C CA . HIS A 1 81 ? -8.60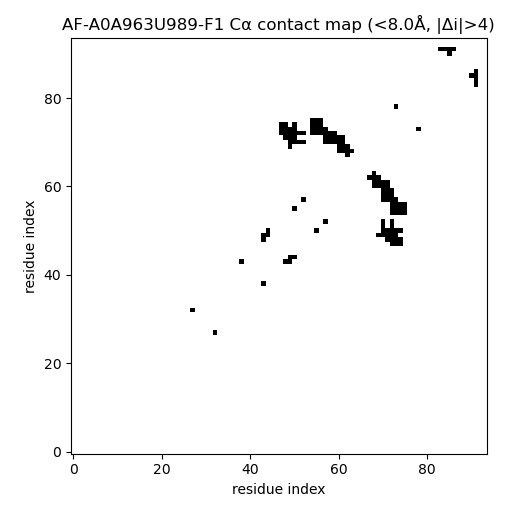4 12.901 7.384 1.00 75.25 81 HIS A CA 1
ATOM 610 C C . HIS A 1 81 ? -9.245 11.519 7.265 1.00 75.25 81 HIS A C 1
ATOM 612 O O . HIS A 1 81 ? -8.859 10.712 6.418 1.00 75.25 81 HIS A O 1
ATOM 618 N N . CYS A 1 82 ? -10.245 11.257 8.104 1.00 75.62 82 CYS A N 1
ATOM 619 C CA . CYS A 1 82 ? -11.043 10.039 8.056 1.00 75.62 82 CYS A CA 1
ATOM 620 C C . CYS A 1 82 ? -12.533 10.380 8.080 1.00 75.62 82 CYS A C 1
ATOM 622 O O . CYS A 1 82 ? -12.941 11.369 8.687 1.00 75.62 82 CYS A O 1
ATOM 624 N N . LEU A 1 83 ? -13.338 9.541 7.431 1.00 79.94 83 LEU A N 1
ATOM 625 C CA . LEU A 1 83 ? -14.790 9.568 7.530 1.00 79.94 83 LEU A CA 1
ATOM 626 C C . LEU A 1 83 ? -15.236 8.239 8.139 1.00 79.94 83 LEU A C 1
ATOM 628 O O . LEU A 1 83 ? -15.083 7.188 7.519 1.00 79.94 83 LEU A O 1
ATOM 632 N N . VAL A 1 84 ? -15.778 8.287 9.355 1.00 80.00 84 VAL A N 1
ATOM 633 C CA . VAL A 1 84 ? -16.336 7.115 10.038 1.00 80.00 84 VAL A CA 1
ATOM 634 C C . VAL A 1 84 ? -17.855 7.190 9.954 1.00 80.00 84 VAL A C 1
ATOM 636 O O . VAL A 1 84 ? -18.473 8.096 10.511 1.00 80.00 84 VAL A O 1
ATOM 639 N N . VAL A 1 85 ? -18.465 6.2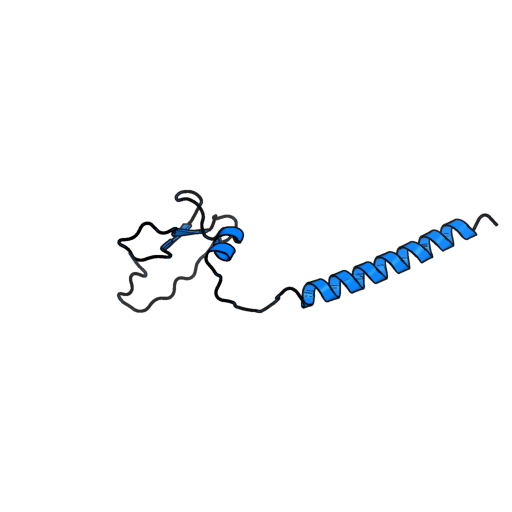31 9.257 1.00 83.38 85 VAL A N 1
ATOM 640 C CA . VAL A 1 85 ? -19.922 6.136 9.106 1.00 83.38 85 VAL A CA 1
ATOM 641 C C . VAL A 1 85 ? -20.417 4.918 9.874 1.00 83.38 85 VAL A C 1
ATOM 643 O O . VAL A 1 85 ? -20.024 3.793 9.579 1.00 83.38 85 VAL A O 1
ATOM 646 N N . ALA A 1 86 ? -21.286 5.137 10.862 1.00 82.31 86 ALA A N 1
ATOM 647 C CA . ALA A 1 86 ? -21.930 4.067 11.619 1.00 82.31 86 ALA A CA 1
ATOM 648 C C . ALA A 1 86 ? -23.328 4.501 12.116 1.00 82.31 86 ALA A C 1
ATOM 650 O O . ALA A 1 86 ? -23.540 5.698 12.368 1.00 82.31 86 ALA A O 1
ATOM 651 N N . PRO A 1 87 ? -24.284 3.563 12.287 1.00 83.69 87 PRO A N 1
ATOM 652 C CA . PRO A 1 87 ? -25.623 3.868 12.794 1.00 83.69 87 PRO A CA 1
ATOM 653 C C . PRO A 1 87 ? -25.601 4.450 14.223 1.00 83.69 87 PRO A C 1
ATOM 655 O O . PRO A 1 87 ? -24.589 4.424 14.932 1.00 83.69 87 PRO A O 1
ATOM 658 N N . THR A 1 88 ? -26.711 5.047 14.671 1.00 81.44 88 THR A N 1
ATOM 659 C CA . THR A 1 88 ? -26.814 5.583 16.041 1.00 81.44 88 THR A CA 1
ATOM 660 C C . THR A 1 88 ? -26.579 4.472 17.070 1.00 81.44 88 THR A C 1
ATOM 662 O O . THR A 1 88 ? -26.963 3.326 16.858 1.00 81.44 88 THR A O 1
ATOM 665 N N . ARG A 1 89 ? -25.895 4.800 18.178 1.00 75.88 89 ARG A N 1
ATOM 666 C CA . ARG A 1 89 ? -25.481 3.846 19.231 1.00 75.88 89 ARG A CA 1
ATOM 667 C C . ARG A 1 89 ? -24.435 2.788 18.808 1.00 75.88 89 ARG A C 1
ATOM 669 O O . ARG A 1 89 ? -24.072 1.956 19.623 1.00 75.88 89 ARG A O 1
ATOM 676 N N . ALA A 1 90 ? -23.857 2.864 17.606 1.00 73.31 90 ALA A N 1
ATOM 677 C CA . ALA A 1 90 ? -22.789 1.952 17.164 1.00 73.31 90 ALA A CA 1
ATOM 678 C C . ALA A 1 90 ? -21.365 2.334 17.626 1.00 73.31 90 ALA A C 1
ATOM 680 O O . ALA A 1 90 ? -20.400 1.700 17.213 1.00 73.31 90 ALA A O 1
ATOM 681 N N . GLY A 1 91 ? -21.213 3.377 18.450 1.00 69.44 91 GLY A N 1
ATOM 682 C CA . GLY A 1 91 ? -19.902 3.792 18.965 1.00 69.44 91 GLY A CA 1
ATOM 683 C C . GLY A 1 91 ? -19.123 4.770 18.077 1.00 69.44 91 GLY A C 1
ATOM 684 O O . GLY A 1 91 ? -17.919 4.886 18.218 1.00 69.44 91 GLY A O 1
ATOM 685 N N . LYS A 1 92 ? -19.774 5.536 17.189 1.00 73.94 92 LYS A N 1
ATOM 686 C CA . LYS A 1 92 ? -19.089 6.600 16.414 1.00 73.94 92 LYS A CA 1
ATOM 687 C C . LYS A 1 92 ? -18.603 7.811 17.236 1.00 73.94 92 LYS A C 1
ATOM 689 O O . LYS A 1 92 ? -18.086 8.755 16.658 1.00 73.94 92 LYS A O 1
ATOM 694 N N . GLY A 1 93 ? -18.857 7.828 18.543 1.00 57.97 93 GLY A N 1
ATOM 695 C CA . GLY A 1 93 ? -18.481 8.918 19.449 1.00 57.97 93 GLY A CA 1
ATOM 696 C C . GLY A 1 93 ? -17.893 8.423 20.769 1.00 57.97 93 GLY A C 1
ATOM 697 O O . GLY A 1 93 ? -17.958 9.161 21.746 1.00 57.97 93 GLY A O 1
ATOM 698 N N . VAL A 1 94 ? -17.416 7.171 20.804 1.00 57.47 94 VAL A N 1
ATOM 699 C CA . VAL A 1 94 ? -16.647 6.622 21.935 1.00 57.47 94 VAL A CA 1
ATOM 700 C C . VAL A 1 94 ? -15.157 6.661 21.642 1.00 57.47 94 VAL A C 1
ATOM 702 O O . VAL A 1 94 ? -14.803 6.659 20.441 1.00 57.47 94 VAL A O 1
#

pLDDT: mean 75.73, std 10.71, range [49.25, 95.62]

Nearest PDB structures (foldseek):
  4v4j-assembly1_i  TM=2.328E-01  e=5.472E+00  Thermus thermophilus HB27